Protein AF-A0A6J4X4D4-F1 (afdb_monomer_lite)

pLDDT: mean 91.22, std 4.53, range [79.81, 96.62]

Sequence (67 aa):
STYYYDPFGRRLWKEINGIRTYFVYADEGLVAETDAAGNVVKSYGYRPGSTWTTDPLFLKVGGQYYF

Secondary structure (DSSP, 8-state):
-EEEE-TTS-EEEEEETTEEEEEEEETTEEEEEE-TT--EEEEEEE-TT-STTTSEEEEEETTEEE-

Foldseek 3Di:
DDWDADPVRHTQWDADPNWIKGFDADQQETAFIATPVRHTQKGWDADPPDHRPDGTPWIAGPNDIDD

Radius of gyration: 12.59 Å; chains: 1; bounding box: 29×32×29 Å

Structure (mmCIF, N/CA/C/O backbone):
data_AF-A0A6J4X4D4-F1
#
_entry.id   AF-A0A6J4X4D4-F1
#
loop_
_atom_site.group_PDB
_atom_site.id
_atom_site.type_symbol
_atom_site.label_atom_id
_atom_site.label_alt_id
_atom_site.label_comp_id
_atom_site.label_asym_id
_atom_site.label_entity_id
_atom_site.label_seq_id
_atom_site.pdbx_PDB_ins_code
_atom_site.Cartn_x
_atom_site.Cartn_y
_atom_site.Cartn_z
_atom_site.occupancy
_atom_site.B_iso_or_equiv
_atom_site.auth_seq_id
_atom_site.auth_comp_id
_atom_site.auth_asym_id
_atom_site.auth_atom_id
_atom_site.pdbx_PDB_model_num
ATOM 1 N N . SER A 1 1 ? -7.172 -1.466 16.688 1.00 84.06 1 SER A N 1
ATOM 2 C CA . SER A 1 1 ? -6.765 -1.593 15.277 1.00 84.06 1 SER A CA 1
ATOM 3 C C . SER A 1 1 ? -6.807 -3.045 14.870 1.00 84.06 1 SER A C 1
ATOM 5 O O . SER A 1 1 ? -6.385 -3.877 15.666 1.00 84.06 1 SER A O 1
ATOM 7 N N . THR A 1 2 ? -7.308 -3.348 13.679 1.00 94.25 2 THR A N 1
ATOM 8 C CA . THR A 1 2 ? -7.364 -4.711 13.131 1.00 94.25 2 THR A CA 1
ATOM 9 C C . THR A 1 2 ? -6.549 -4.785 11.846 1.00 94.25 2 THR A C 1
ATOM 11 O O . THR A 1 2 ? -6.371 -3.789 11.143 1.00 94.25 2 THR A O 1
ATOM 14 N N . TYR A 1 3 ? -5.988 -5.957 11.575 1.00 95.31 3 TYR A N 1
ATOM 15 C CA . TYR A 1 3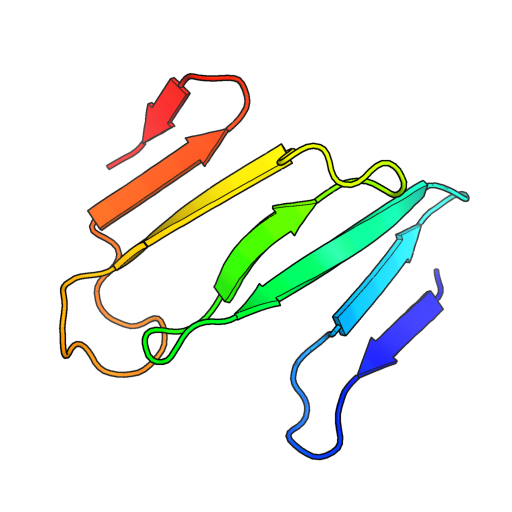 ? -5.102 -6.190 10.443 1.00 95.31 3 TYR A CA 1
ATOM 16 C C . TYR A 1 3 ? -5.423 -7.548 9.848 1.00 95.31 3 TYR A C 1
ATOM 18 O O . TYR A 1 3 ? -5.725 -8.489 10.584 1.00 95.31 3 TYR A O 1
ATOM 26 N N . TYR A 1 4 ? -5.325 -7.647 8.530 1.00 94.75 4 TYR A N 1
ATOM 27 C CA . TYR A 1 4 ? -5.511 -8.903 7.827 1.00 94.75 4 TYR A CA 1
ATOM 28 C C . TYR A 1 4 ? -4.352 -9.145 6.880 1.00 94.75 4 TYR A C 1
ATOM 30 O O . TYR A 1 4 ? -3.877 -8.225 6.207 1.00 94.75 4 TYR A O 1
ATOM 38 N N . TYR A 1 5 ? -3.902 -10.391 6.857 1.00 95.44 5 TYR A N 1
ATOM 39 C CA . TYR A 1 5 ? -2.724 -10.829 6.133 1.00 95.44 5 TYR A CA 1
ATOM 40 C C . TYR A 1 5 ? -3.078 -12.023 5.260 1.00 95.44 5 TYR A C 1
ATOM 42 O O . TYR A 1 5 ? -3.969 -12.803 5.597 1.0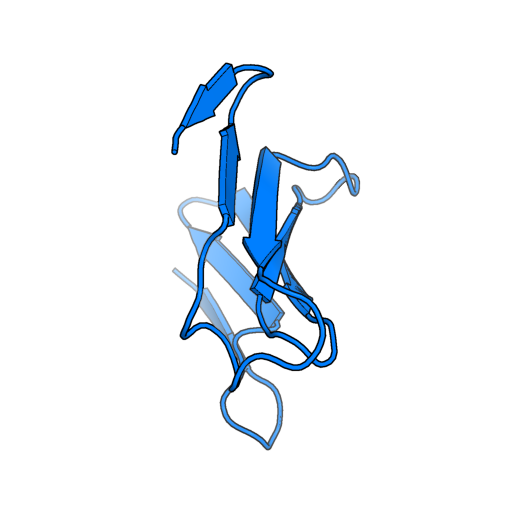0 95.44 5 TYR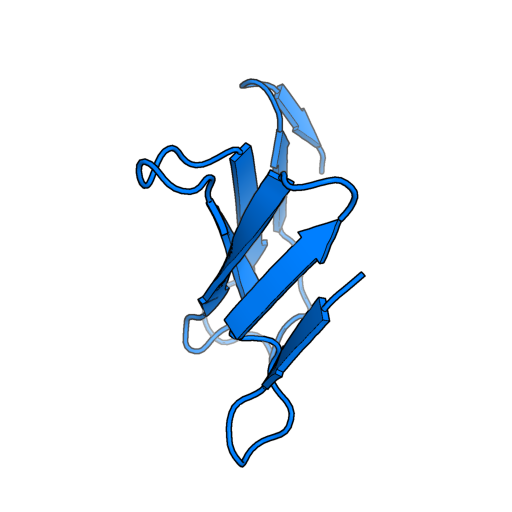 A O 1
ATOM 50 N N . ASP A 1 6 ? -2.375 -12.158 4.146 1.00 91.25 6 ASP A N 1
ATOM 51 C CA . ASP A 1 6 ? -2.414 -13.371 3.344 1.00 91.25 6 ASP A CA 1
ATOM 52 C C . ASP A 1 6 ? -1.484 -14.463 3.924 1.00 91.25 6 ASP A C 1
ATOM 54 O O . ASP A 1 6 ? -0.703 -14.191 4.845 1.00 91.25 6 ASP A O 1
ATOM 58 N N . PRO A 1 7 ? -1.532 -15.705 3.402 1.00 93.25 7 PRO A N 1
ATOM 59 C CA . PRO A 1 7 ? -0.675 -16.800 3.869 1.00 93.25 7 PRO A CA 1
ATOM 60 C C . PRO A 1 7 ? 0.834 -16.550 3.726 1.00 93.25 7 PRO A C 1
ATOM 62 O O . PRO A 1 7 ? 1.626 -17.246 4.355 1.00 93.25 7 PRO A O 1
ATOM 65 N N . PHE A 1 8 ? 1.237 -15.568 2.917 1.00 90.44 8 PHE A N 1
ATOM 66 C CA . PHE A 1 8 ? 2.631 -15.179 2.704 1.00 90.44 8 PHE A CA 1
ATOM 67 C C . PHE A 1 8 ? 3.066 -14.036 3.638 1.00 90.44 8 PHE A C 1
ATOM 69 O O . PHE A 1 8 ? 4.178 -13.525 3.517 1.00 90.44 8 PHE A O 1
ATOM 76 N N . GLY A 1 9 ? 2.200 -13.616 4.569 1.00 89.94 9 GLY A N 1
ATOM 77 C CA . GLY A 1 9 ? 2.476 -12.547 5.527 1.00 89.94 9 GLY A CA 1
ATOM 78 C C . GLY A 1 9 ? 2.342 -11.137 4.948 1.00 89.94 9 GLY A C 1
ATOM 79 O O . GLY A 1 9 ? 2.705 -10.164 5.616 1.00 89.94 9 GLY A O 1
ATOM 80 N N . ARG A 1 10 ? 1.804 -10.983 3.733 1.00 92.00 10 ARG A N 1
ATOM 81 C CA . ARG A 1 10 ? 1.539 -9.663 3.147 1.00 92.00 10 ARG A CA 1
ATOM 82 C C . ARG A 1 10 ? 0.248 -9.112 3.729 1.00 92.00 10 ARG A C 1
ATOM 84 O O . ARG A 1 10 ? -0.763 -9.803 3.814 1.00 92.00 10 ARG A O 1
ATOM 91 N N . ARG A 1 11 ? 0.275 -7.851 4.148 1.00 94.69 11 ARG A N 1
ATOM 92 C CA . ARG A 1 11 ? -0.884 -7.188 4.749 1.00 94.69 11 ARG A CA 1
ATOM 93 C C . ARG A 1 11 ? -1.865 -6.808 3.653 1.00 94.69 11 ARG A C 1
ATOM 95 O O . ARG A 1 11 ? -1.526 -5.973 2.839 1.00 94.69 11 ARG A O 1
ATOM 102 N N . LEU A 1 12 ? -3.076 -7.349 3.665 1.00 94.06 12 LEU A N 1
ATOM 103 C CA . LEU A 1 12 ? -4.109 -7.041 2.670 1.00 94.06 12 LEU A CA 1
ATOM 104 C C . LEU A 1 12 ? -4.889 -5.776 3.030 1.00 94.06 12 LEU A C 1
ATOM 106 O O . LEU A 1 12 ? -5.185 -4.950 2.170 1.00 94.06 12 LEU A O 1
ATOM 110 N N . TRP A 1 13 ? -5.192 -5.596 4.315 1.00 96.38 13 TRP A N 1
ATOM 111 C CA . TRP A 1 13 ? -5.802 -4.373 4.819 1.00 96.38 13 TRP A CA 1
ATOM 112 C C . TRP A 1 13 ? -5.470 -4.138 6.292 1.00 96.38 13 TRP A C 1
ATOM 114 O O . TRP A 1 13 ? -5.078 -5.046 7.034 1.00 96.38 13 TRP A O 1
ATOM 124 N N . LYS A 1 14 ? -5.622 -2.886 6.714 1.00 95.25 14 LYS A N 1
ATOM 125 C CA . LYS A 1 14 ? -5.624 -2.470 8.119 1.00 95.25 14 LYS A CA 1
ATOM 126 C C . LYS A 1 14 ? -6.847 -1.621 8.396 1.00 95.25 14 LYS A C 1
ATOM 128 O O . LYS A 1 14 ? -7.308 -0.911 7.508 1.00 95.25 14 LYS A O 1
ATOM 133 N N . GLU A 1 15 ? -7.312 -1.633 9.630 1.00 96.06 15 GLU A N 1
ATOM 134 C CA . GLU A 1 15 ? -8.345 -0.731 10.108 1.00 96.06 15 GLU A CA 1
ATOM 135 C C . GLU A 1 15 ? -7.901 -0.080 11.415 1.00 96.06 15 GLU A C 1
ATOM 137 O O . GLU A 1 15 ? -7.569 -0.747 12.404 1.00 96.06 15 GLU A O 1
ATOM 142 N N . ILE A 1 16 ? -7.852 1.249 11.405 1.00 94.31 16 ILE A N 1
ATOM 143 C CA . ILE A 1 16 ? -7.433 2.072 12.538 1.00 94.31 16 ILE A CA 1
ATOM 144 C C . ILE A 1 16 ? -8.522 3.120 12.743 1.00 94.31 16 ILE A C 1
ATOM 146 O O . ILE A 1 16 ? -8.834 3.864 11.820 1.00 94.31 16 ILE A O 1
ATOM 150 N N . ASN A 1 17 ? -9.109 3.169 13.942 1.00 93.81 17 ASN A N 1
ATOM 151 C CA . ASN A 1 17 ? -10.195 4.097 14.286 1.00 93.81 17 ASN A CA 1
ATOM 152 C C . ASN A 1 17 ? -11.374 4.065 13.288 1.00 93.81 17 ASN A C 1
ATOM 154 O O . ASN A 1 17 ? -11.912 5.106 12.930 1.00 93.81 17 ASN A O 1
ATOM 158 N N . GLY A 1 18 ? -11.741 2.875 12.794 1.00 91.38 18 GLY A N 1
ATOM 159 C CA . GLY A 1 18 ? -12.814 2.694 11.806 1.00 91.38 18 GLY A CA 1
ATOM 160 C C . GLY A 1 18 ? -12.436 3.053 10.363 1.00 91.38 18 GLY A C 1
ATOM 161 O O . GLY A 1 18 ? -13.242 2.856 9.458 1.00 91.38 18 GLY A O 1
ATOM 162 N N . ILE A 1 19 ? -11.215 3.537 10.115 1.00 93.00 19 ILE A N 1
ATOM 163 C CA . ILE A 1 19 ? -10.715 3.831 8.769 1.00 93.00 19 ILE A CA 1
ATOM 164 C C . ILE A 1 19 ? -9.970 2.610 8.247 1.00 93.00 19 ILE A C 1
ATOM 166 O O . ILE A 1 19 ? -8.920 2.241 8.785 1.00 93.00 19 ILE A O 1
ATOM 170 N N . ARG A 1 20 ? -10.503 2.000 7.182 1.00 95.19 20 ARG A N 1
ATOM 171 C CA . ARG A 1 20 ? -9.879 0.859 6.512 1.00 95.19 20 ARG A CA 1
ATOM 172 C C . ARG A 1 20 ? -9.018 1.304 5.334 1.00 95.19 20 ARG A C 1
ATOM 174 O O . ARG A 1 20 ? -9.480 2.026 4.456 1.00 95.19 20 ARG A O 1
ATOM 181 N N . THR A 1 21 ? -7.780 0.827 5.314 1.00 96.00 21 THR A N 1
ATOM 182 C CA . THR A 1 21 ? -6.827 1.006 4.215 1.00 96.00 21 THR A CA 1
ATOM 183 C C . THR A 1 21 ? -6.474 -0.356 3.645 1.00 96.00 21 THR A C 1
ATOM 185 O O . THR A 1 21 ? -6.111 -1.259 4.403 1.00 96.00 21 THR A O 1
ATOM 188 N N . TYR A 1 22 ? -6.551 -0.489 2.330 1.00 96.25 22 TYR A N 1
ATOM 189 C CA . TYR A 1 22 ? -6.182 -1.692 1.596 1.00 96.25 22 TYR A CA 1
ATOM 190 C C . TYR A 1 22 ? -4.807 -1.518 0.967 1.00 96.25 22 TYR A C 1
ATOM 192 O O . TYR A 1 22 ? -4.403 -0.401 0.649 1.00 96.25 22 TYR A O 1
ATOM 200 N N . PHE A 1 23 ? -4.099 -2.625 0.794 1.00 96.00 23 PHE A N 1
ATOM 201 C CA . PHE A 1 23 ? -2.754 -2.668 0.235 1.00 96.00 23 PHE A CA 1
ATOM 202 C C . PHE A 1 23 ? -2.773 -3.514 -1.037 1.00 96.00 23 PHE A C 1
ATOM 204 O O . PHE A 1 23 ? -3.226 -4.660 -1.026 1.00 96.00 23 PHE A O 1
ATOM 211 N N . VAL A 1 24 ? -2.286 -2.938 -2.131 1.00 94.06 24 VAL A N 1
ATOM 212 C CA . VAL A 1 24 ? -2.290 -3.542 -3.465 1.00 94.06 24 VAL A CA 1
ATOM 213 C C . VAL A 1 24 ? -0.862 -3.885 -3.858 1.00 94.06 24 VAL A C 1
ATOM 215 O O . VAL A 1 24 ? 0.032 -3.044 -3.763 1.00 94.06 24 VAL A O 1
ATOM 218 N N . TYR A 1 25 ? -0.661 -5.117 -4.316 1.00 92.56 25 TYR A N 1
ATOM 219 C CA . TYR A 1 25 ? 0.653 -5.661 -4.636 1.00 92.56 25 TYR A CA 1
ATOM 220 C C . TYR A 1 25 ? 0.767 -6.014 -6.122 1.00 92.56 25 TYR A C 1
ATOM 222 O O . TYR A 1 25 ? -0.188 -6.522 -6.708 1.00 92.56 25 TYR A O 1
ATOM 230 N N . ALA A 1 26 ? 1.943 -5.767 -6.692 1.00 88.69 26 ALA A N 1
ATOM 231 C CA . ALA A 1 26 ? 2.405 -6.275 -7.984 1.00 88.69 26 ALA A CA 1
ATOM 232 C C . ALA A 1 26 ? 3.638 -7.173 -7.770 1.00 88.69 26 ALA A C 1
ATOM 234 O O . ALA A 1 26 ? 4.046 -7.384 -6.625 1.00 88.69 26 ALA A O 1
ATOM 235 N N . ASP A 1 27 ? 4.240 -7.680 -8.847 1.00 84.94 27 ASP A N 1
ATOM 236 C CA . ASP A 1 27 ? 5.459 -8.503 -8.782 1.00 84.94 27 ASP A CA 1
ATOM 237 C C . ASP A 1 27 ? 6.641 -7.750 -8.152 1.00 84.94 27 ASP A C 1
ATOM 239 O O . ASP A 1 27 ? 7.490 -8.348 -7.493 1.00 84.94 27 ASP A O 1
ATOM 243 N N . GLU A 1 28 ? 6.673 -6.425 -8.291 1.00 85.38 28 GLU A N 1
ATOM 244 C CA . GLU A 1 28 ? 7.695 -5.563 -7.698 1.00 85.38 28 GLU A CA 1
ATOM 245 C C . GLU A 1 28 ? 7.424 -5.231 -6.222 1.00 85.38 28 GLU A C 1
ATOM 247 O O . GLU A 1 28 ? 8.309 -4.718 -5.535 1.00 85.38 28 GLU A O 1
ATOM 252 N N . GLY A 1 29 ? 6.222 -5.509 -5.709 1.00 89.81 29 GLY A N 1
ATOM 253 C CA . GLY A 1 29 ? 5.864 -5.293 -4.311 1.00 89.81 29 GLY A CA 1
ATOM 254 C C . GLY A 1 29 ? 4.633 -4.431 -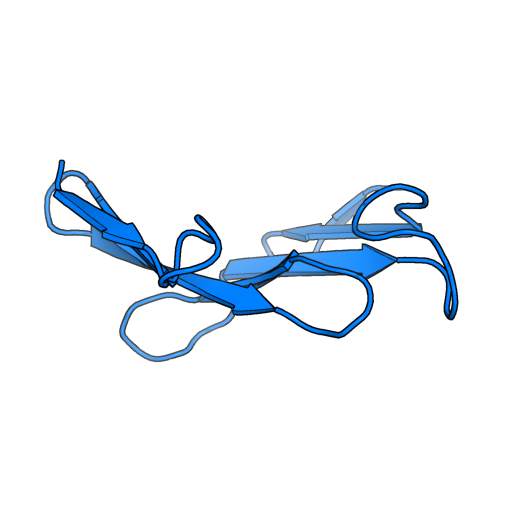4.070 1.00 89.81 29 GLY A C 1
ATOM 255 O O . GLY A 1 29 ? 3.669 -4.480 -4.825 1.00 89.81 29 GLY A O 1
ATOM 256 N N . LEU A 1 30 ? 4.606 -3.700 -2.948 1.00 92.62 30 LEU A N 1
ATOM 257 C CA . LEU A 1 30 ? 3.463 -2.860 -2.569 1.00 92.62 30 LEU A CA 1
ATOM 258 C C . LEU A 1 30 ? 3.378 -1.647 -3.495 1.00 92.62 30 LEU A C 1
ATOM 260 O O . LEU A 1 30 ? 4.130 -0.706 -3.304 1.00 92.62 30 LEU A O 1
ATOM 264 N N . VAL A 1 31 ? 2.441 -1.626 -4.437 1.00 94.00 31 VAL A N 1
ATOM 265 C CA . VAL A 1 31 ? 2.341 -0.555 -5.445 1.00 94.00 31 VAL A CA 1
ATOM 266 C C . VAL A 1 31 ? 1.304 0.509 -5.111 1.00 94.00 31 VAL A C 1
ATOM 268 O O . VAL A 1 31 ? 1.413 1.638 -5.590 1.00 94.00 31 VAL A O 1
ATOM 271 N N . ALA A 1 32 ? 0.308 0.203 -4.277 1.00 94.44 32 ALA A N 1
ATOM 272 C CA . ALA A 1 32 ? -0.679 1.198 -3.870 1.00 94.44 32 ALA A CA 1
ATOM 273 C C . ALA A 1 32 ? -1.313 0.914 -2.507 1.00 94.44 32 ALA A C 1
ATOM 275 O O . ALA A 1 32 ? -1.441 -0.231 -2.075 1.00 94.44 32 ALA A O 1
ATOM 276 N N . GLU A 1 33 ? -1.770 1.985 -1.865 1.00 96.62 33 GLU A N 1
ATOM 277 C CA . GLU A 1 33 ? -2.736 1.936 -0.772 1.00 96.62 33 GLU A CA 1
ATOM 278 C C . GLU A 1 33 ? -4.051 2.567 -1.244 1.00 96.62 33 GLU A C 1
ATOM 280 O O . GLU A 1 33 ? -4.026 3.625 -1.884 1.00 96.62 33 GLU A O 1
ATOM 285 N N . THR A 1 34 ? -5.191 1.958 -0.908 1.00 96.44 34 THR A N 1
ATOM 286 C CA . THR A 1 34 ? -6.523 2.498 -1.234 1.00 96.44 34 THR A CA 1
ATOM 287 C C . THR A 1 34 ? -7.400 2.655 0.001 1.00 96.44 34 THR A C 1
ATOM 289 O O . THR A 1 34 ? -7.235 1.947 0.999 1.00 96.44 34 THR A O 1
ATOM 292 N N . ASP A 1 35 ? -8.355 3.579 -0.063 1.00 94.75 35 ASP A N 1
ATOM 293 C CA . ASP A 1 35 ? -9.448 3.647 0.905 1.00 94.75 35 ASP A CA 1
ATOM 294 C C . ASP A 1 35 ? -10.496 2.544 0.653 1.00 94.75 35 ASP A C 1
ATOM 296 O O . ASP A 1 35 ? -10.367 1.719 -0.258 1.00 94.75 35 ASP A O 1
ATOM 300 N N . ALA A 1 36 ? -11.546 2.520 1.477 1.00 91.88 36 ALA A N 1
ATOM 301 C CA . ALA A 1 36 ? -12.634 1.552 1.356 1.00 91.88 36 ALA A CA 1
ATOM 302 C C . ALA A 1 36 ? -13.546 1.738 0.138 1.00 91.88 36 ALA A C 1
ATOM 304 O O . ALA A 1 36 ? -14.273 0.807 -0.200 1.00 91.88 36 ALA A O 1
ATOM 305 N N . ALA A 1 37 ? -13.492 2.891 -0.527 1.00 93.06 37 ALA A N 1
ATOM 306 C CA . ALA A 1 37 ? -14.178 3.138 -1.789 1.00 93.06 37 ALA A CA 1
ATOM 307 C C . ALA A 1 37 ? -13.302 2.786 -3.010 1.00 93.06 37 ALA A C 1
ATOM 309 O O . ALA A 1 37 ? -13.768 2.885 -4.142 1.00 93.06 37 ALA A O 1
ATOM 310 N N . GLY A 1 38 ? -12.052 2.358 -2.793 1.00 91.69 38 GLY A N 1
ATOM 311 C CA . GLY A 1 38 ? -11.097 2.039 -3.854 1.00 91.69 38 GLY A CA 1
ATOM 312 C C . GLY A 1 38 ? -10.321 3.250 -4.376 1.00 91.69 38 GLY A C 1
ATOM 313 O O . GLY A 1 38 ? -9.579 3.114 -5.349 1.00 91.69 38 GLY A O 1
ATOM 314 N N . ASN A 1 39 ? -10.432 4.422 -3.741 1.00 93.81 39 ASN A N 1
ATOM 315 C CA . ASN A 1 39 ? -9.623 5.574 -4.124 1.00 93.81 39 ASN A CA 1
ATOM 316 C C . ASN A 1 39 ? -8.179 5.359 -3.680 1.00 93.81 39 ASN A C 1
ATOM 318 O O . ASN A 1 39 ? -7.907 5.038 -2.520 1.00 93.81 39 ASN A O 1
ATOM 322 N N . VAL A 1 40 ? -7.241 5.576 -4.597 1.00 94.81 40 VAL A N 1
ATOM 323 C CA . VAL A 1 40 ? -5.810 5.462 -4.311 1.00 94.81 40 VAL A CA 1
ATOM 324 C C . VAL A 1 40 ? -5.373 6.625 -3.426 1.00 94.81 40 VAL A C 1
ATOM 326 O O . VAL A 1 40 ? -5.419 7.784 -3.836 1.00 94.81 40 VAL A O 1
ATOM 329 N N . VAL A 1 41 ? -4.911 6.309 -2.218 1.00 95.25 41 VAL A N 1
ATOM 330 C CA . VAL A 1 41 ? -4.383 7.294 -1.262 1.00 95.25 41 VAL A CA 1
ATOM 331 C C . VAL A 1 41 ? -2.869 7.443 -1.384 1.00 95.25 41 VAL A C 1
ATOM 333 O O . VAL A 1 41 ? -2.336 8.531 -1.151 1.00 95.25 41 VAL A O 1
ATOM 336 N N . LYS A 1 42 ? -2.176 6.366 -1.775 1.00 95.44 42 LYS A N 1
ATOM 337 C CA . LYS A 1 42 ? -0.731 6.358 -2.030 1.00 95.44 42 LYS A CA 1
ATOM 338 C C . LYS A 1 42 ? -0.383 5.424 -3.179 1.00 95.44 42 LYS A C 1
ATOM 340 O O . LYS A 1 42 ? -1.002 4.372 -3.316 1.00 95.44 42 LYS A O 1
ATOM 345 N N . SER A 1 43 ? 0.640 5.776 -3.948 1.00 94.56 43 SER A N 1
ATOM 346 C CA . SER A 1 43 ? 1.233 4.895 -4.958 1.00 94.56 43 SER A CA 1
ATOM 347 C C . SER A 1 43 ? 2.742 4.832 -4.797 1.00 94.56 43 SER A C 1
ATOM 349 O O . SER A 1 43 ? 3.374 5.843 -4.501 1.00 94.56 43 SER A O 1
ATOM 351 N N . TYR A 1 44 ? 3.308 3.662 -5.043 1.00 93.56 44 TYR A N 1
ATOM 352 C CA . TYR A 1 44 ? 4.736 3.394 -4.990 1.00 93.56 44 TYR A CA 1
ATOM 353 C C . TYR A 1 44 ? 5.169 2.881 -6.360 1.00 93.56 44 TYR A C 1
ATOM 355 O O . TYR A 1 44 ? 4.577 1.939 -6.890 1.00 93.56 44 TYR A O 1
ATOM 363 N N . GLY A 1 45 ? 6.171 3.526 -6.947 1.00 91.00 45 GLY A N 1
ATOM 364 C CA . GLY A 1 45 ? 6.796 3.083 -8.185 1.00 91.00 45 GLY A CA 1
ATOM 365 C C . GLY A 1 45 ? 8.124 2.413 -7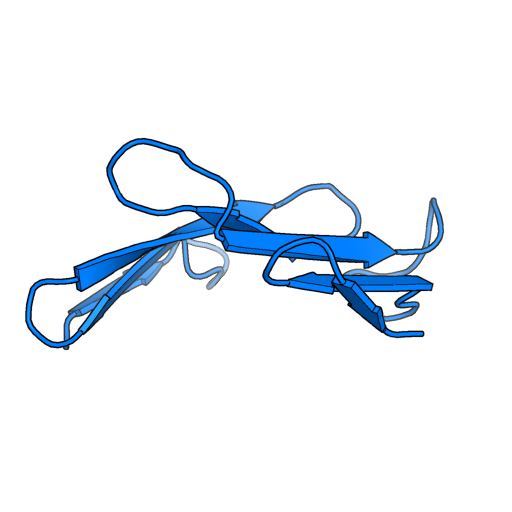.885 1.00 91.00 45 GLY A C 1
ATOM 366 O O . GLY A 1 45 ? 8.926 2.974 -7.142 1.00 91.00 45 GLY A O 1
ATOM 367 N N . TYR A 1 46 ? 8.370 1.259 -8.494 1.00 90.19 46 TYR A N 1
ATOM 368 C CA . TYR A 1 46 ? 9.645 0.549 -8.420 1.00 90.19 46 TYR A CA 1
ATOM 369 C C . TYR A 1 46 ? 10.234 0.364 -9.813 1.00 90.19 46 TYR A C 1
ATOM 371 O O . TYR A 1 46 ? 9.523 0.443 -10.821 1.00 90.19 46 TYR A O 1
ATOM 379 N N . ARG A 1 47 ? 11.545 0.133 -9.878 1.00 87.00 47 ARG A N 1
ATOM 380 C CA . ARG A 1 47 ? 12.213 -0.195 -11.136 1.00 87.00 47 ARG A CA 1
ATOM 381 C C . ARG A 1 47 ? 11.712 -1.557 -11.650 1.00 87.00 47 ARG A C 1
ATOM 383 O O . ARG A 1 47 ? 11.743 -2.521 -10.892 1.00 87.00 47 ARG A O 1
ATOM 390 N N . PRO A 1 48 ? 11.310 -1.683 -12.928 1.00 83.75 48 PRO A N 1
ATOM 391 C CA . PRO A 1 48 ? 10.895 -2.971 -13.479 1.00 83.75 48 PRO A CA 1
ATOM 392 C C . PRO A 1 48 ? 11.973 -4.045 -13.296 1.00 83.75 48 PRO A C 1
ATOM 394 O O . PRO A 1 48 ? 13.150 -3.799 -13.575 1.00 83.75 48 PRO A O 1
ATOM 397 N N . GLY A 1 49 ? 11.567 -5.228 -12.832 1.00 81.12 49 GLY A N 1
ATOM 398 C CA . GLY A 1 49 ? 12.474 -6.348 -12.565 1.00 81.12 49 GLY A CA 1
ATOM 399 C C . GLY A 1 49 ? 13.359 -6.183 -11.324 1.00 81.12 49 GLY A C 1
ATOM 400 O O . GLY A 1 49 ? 14.273 -6.985 -11.134 1.00 81.12 49 GLY A O 1
ATOM 401 N N . SER A 1 50 ? 13.124 -5.165 -10.488 1.00 79.81 50 SER A N 1
ATOM 402 C CA . SER A 1 50 ? 13.789 -5.069 -9.189 1.00 79.81 50 SER A CA 1
ATOM 403 C C . SER A 1 50 ? 13.319 -6.168 -8.248 1.00 79.81 50 SER A C 1
ATOM 405 O O . SER A 1 50 ? 12.173 -6.617 -8.311 1.00 79.81 50 SER A O 1
ATOM 407 N N . THR A 1 51 ? 14.175 -6.530 -7.297 1.00 80.81 51 THR A N 1
ATOM 408 C CA . THR A 1 51 ? 13.756 -7.356 -6.165 1.00 80.81 51 THR A CA 1
ATOM 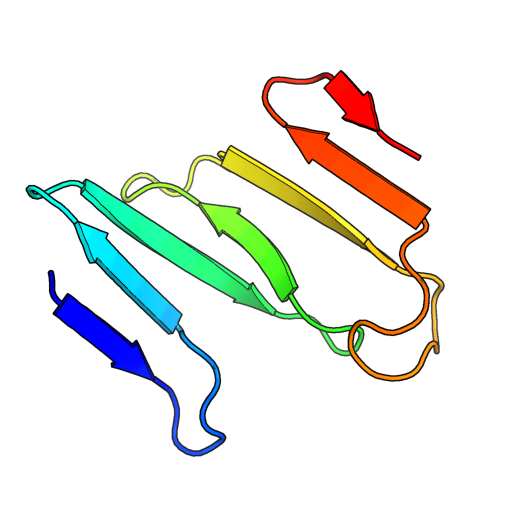409 C C . THR A 1 51 ? 12.622 -6.652 -5.407 1.00 80.81 51 THR A C 1
ATOM 411 O O . THR A 1 51 ? 12.555 -5.423 -5.342 1.00 80.81 51 THR A O 1
ATOM 414 N N . TRP A 1 52 ? 11.698 -7.441 -4.857 1.00 83.62 52 TRP A N 1
ATOM 415 C CA . TRP A 1 52 ? 10.490 -6.970 -4.178 1.00 83.62 52 TRP A CA 1
ATOM 416 C C . TRP A 1 52 ? 10.780 -5.801 -3.222 1.00 83.62 52 TRP A C 1
ATOM 418 O O . TRP A 1 52 ? 11.460 -5.969 -2.208 1.00 83.62 52 TRP A O 1
ATOM 428 N N . THR A 1 53 ? 10.246 -4.615 -3.518 1.00 80.62 53 THR A N 1
ATOM 429 C CA . THR A 1 53 ? 10.380 -3.370 -2.739 1.00 80.62 53 THR A CA 1
ATOM 430 C C . THR A 1 53 ? 11.803 -2.809 -2.552 1.00 80.62 53 THR A C 1
ATOM 432 O O . THR A 1 53 ? 12.002 -1.996 -1.650 1.00 80.62 53 THR A O 1
ATOM 435 N N . THR A 1 54 ? 12.795 -3.190 -3.369 1.00 80.25 54 THR A N 1
ATOM 436 C CA . THR A 1 54 ? 14.200 -2.773 -3.144 1.00 80.25 54 THR A CA 1
ATOM 437 C C . THR A 1 54 ? 14.666 -1.544 -3.924 1.00 80.25 54 THR A C 1
ATOM 439 O O . THR A 1 54 ? 15.582 -0.879 -3.455 1.00 80.25 54 THR A O 1
ATOM 442 N N . ASP A 1 55 ? 14.047 -1.210 -5.063 1.00 85.25 55 ASP A N 1
ATOM 443 C CA . ASP A 1 55 ? 14.448 -0.066 -5.908 1.00 85.25 55 ASP A CA 1
ATOM 444 C C . ASP A 1 55 ? 13.283 0.919 -6.128 1.00 85.25 55 ASP A C 1
ATOM 446 O O . ASP A 1 55 ? 12.665 0.919 -7.201 1.00 85.25 55 ASP A O 1
ATOM 450 N N . PRO A 1 56 ? 12.921 1.739 -5.123 1.00 87.06 56 PRO A N 1
ATOM 451 C CA . PRO A 1 56 ? 11.871 2.740 -5.275 1.00 87.06 56 PRO A CA 1
ATOM 452 C C . PRO A 1 56 ? 12.299 3.847 -6.251 1.00 87.06 56 PRO A C 1
ATOM 454 O O . PRO A 1 56 ? 13.396 4.389 -6.157 1.00 87.06 56 PRO A O 1
ATOM 457 N N . LEU A 1 57 ? 11.410 4.188 -7.182 1.00 89.50 57 LEU A N 1
ATOM 458 C CA . LEU A 1 57 ? 11.557 5.298 -8.131 1.00 89.50 57 LEU A CA 1
ATOM 459 C C . LEU A 1 57 ? 10.793 6.537 -7.682 1.00 89.50 57 LEU A C 1
ATOM 461 O O . LEU A 1 57 ? 11.239 7.660 -7.901 1.00 89.50 57 LEU A O 1
ATOM 465 N N . PHE A 1 58 ? 9.599 6.330 -7.129 1.00 90.81 58 PHE A N 1
ATOM 466 C CA . PHE A 1 58 ? 8.799 7.417 -6.596 1.00 90.81 58 PHE A CA 1
ATOM 467 C C . PHE A 1 58 ? 7.799 6.929 -5.553 1.00 90.81 58 PHE A C 1
ATOM 469 O O . PHE A 1 58 ? 7.317 5.793 -5.580 1.00 90.81 58 PHE A O 1
ATOM 476 N N . LEU A 1 59 ? 7.403 7.856 -4.693 1.00 92.19 59 LEU A N 1
ATOM 477 C CA . LEU A 1 59 ? 6.203 7.788 -3.875 1.00 92.19 59 LEU A CA 1
ATOM 478 C C . LEU A 1 59 ? 5.254 8.897 -4.335 1.00 92.19 59 LEU A C 1
ATOM 480 O O . LEU A 1 59 ? 5.654 10.053 -4.433 1.00 92.19 59 LEU A O 1
ATOM 484 N N . LYS A 1 60 ? 3.989 8.563 -4.586 1.00 94.31 60 LYS A N 1
ATOM 485 C CA . LYS A 1 60 ? 2.933 9.532 -4.885 1.00 94.31 60 LYS A CA 1
ATOM 486 C C . LYS A 1 60 ? 1.929 9.587 -3.742 1.00 94.31 60 LYS A C 1
ATOM 488 O O . LYS A 1 60 ? 1.289 8.579 -3.448 1.00 94.31 60 LYS A O 1
ATOM 493 N N . VAL A 1 61 ? 1.747 10.758 -3.134 1.00 93.75 61 VAL A N 1
ATOM 494 C CA . VAL A 1 61 ? 0.741 10.994 -2.079 1.00 93.75 61 VAL A CA 1
ATOM 495 C C . VAL A 1 61 ? 0.086 12.348 -2.311 1.00 93.75 61 VAL A C 1
ATOM 497 O O . VAL A 1 61 ? 0.777 13.332 -2.551 1.00 93.75 61 VAL A O 1
ATOM 500 N N . GLY A 1 62 ? -1.249 12.408 -2.282 1.00 89.75 62 GLY A N 1
ATOM 501 C CA . GLY A 1 62 ? -1.977 13.675 -2.458 1.00 89.75 62 GLY A CA 1
ATOM 502 C C . GLY A 1 62 ? -1.672 14.397 -3.780 1.00 89.75 62 GLY A C 1
ATOM 503 O O . GLY A 1 62 ? -1.726 15.618 -3.842 1.00 89.75 62 GLY A O 1
ATOM 504 N N . GLY A 1 63 ? -1.292 13.652 -4.824 1.00 88.12 63 GLY A N 1
ATOM 505 C CA . GLY A 1 63 ? -0.897 14.207 -6.124 1.00 88.12 63 GLY A CA 1
ATOM 506 C C . GLY A 1 63 ? 0.554 14.694 -6.217 1.00 88.12 63 GLY A C 1
ATOM 507 O O . GLY A 1 63 ? 0.999 14.999 -7.320 1.00 88.12 63 GLY A O 1
ATOM 508 N N . GLN A 1 64 ? 1.302 14.717 -5.112 1.00 92.31 64 GLN A N 1
ATOM 509 C CA . GLN A 1 64 ? 2.724 15.064 -5.096 1.00 92.31 64 GLN A CA 1
ATOM 510 C C . GLN A 1 64 ? 3.595 13.826 -5.292 1.00 92.31 64 GLN A C 1
ATOM 512 O O . GLN A 1 64 ? 3.241 12.746 -4.820 1.00 92.31 64 GLN A O 1
ATOM 517 N N . TYR A 1 65 ? 4.729 14.006 -5.971 1.00 92.12 65 TYR A N 1
ATOM 518 C CA . TYR A 1 65 ? 5.753 12.981 -6.153 1.00 92.12 65 TYR A CA 1
ATOM 519 C C . TYR A 1 65 ? 6.948 13.265 -5.246 1.00 92.12 65 TYR A C 1
ATOM 521 O O . TYR A 1 65 ? 7.387 14.409 -5.126 1.00 92.12 65 TYR A O 1
ATOM 529 N N . TYR A 1 66 ? 7.470 12.203 -4.649 1.00 89.62 66 TYR A N 1
ATOM 530 C CA . TYR A 1 66 ? 8.696 12.177 -3.865 1.00 89.62 66 TYR A CA 1
ATOM 531 C C . TYR A 1 66 ? 9.636 11.161 -4.508 1.00 89.62 66 TYR A C 1
ATOM 533 O O . TYR A 1 66 ? 9.165 10.100 -4.927 1.00 89.62 66 TYR A O 1
ATOM 541 N N . PHE A 1 67 ? 10.920 11.497 -4.595 1.00 87.31 67 PHE A N 1
ATOM 542 C CA . PHE A 1 67 ? 11.963 10.714 -5.261 1.00 87.31 67 PHE A CA 1
ATOM 543 C C . PHE A 1 67 ? 13.040 10.332 -4.250 1.00 87.31 67 PHE A C 1
ATOM 545 O O . PHE A 1 67 ? 13.321 11.182 -3.370 1.00 87.31 67 PHE A O 1
#